Protein AF-A0A7S0RAR6-F1 (afdb_monomer_lite)

pLDDT: mean 77.32, std 24.21, range [30.97, 98.44]

Structure (mmCIF, N/CA/C/O backbone):
data_AF-A0A7S0RAR6-F1
#
_entry.id   AF-A0A7S0RAR6-F1
#
loop_
_atom_site.group_PDB
_atom_site.id
_atom_site.type_symbol
_atom_site.label_atom_id
_atom_site.label_alt_id
_atom_site.label_comp_id
_atom_site.label_asym_id
_atom_site.label_entity_id
_atom_site.label_seq_id
_atom_site.pdbx_PDB_ins_code
_atom_site.Cartn_x
_atom_site.Cartn_y
_atom_site.Cartn_z
_atom_site.occupancy
_atom_site.B_iso_or_equiv
_atom_site.auth_seq_id
_atom_site.auth_comp_id
_atom_site.auth_asym_id
_atom_site.auth_atom_id
_atom_site.pdbx_PDB_model_num
ATOM 1 N N . GLN A 1 1 ? -9.030 1.649 -19.337 1.00 83.38 1 GLN A N 1
ATOM 2 C CA . GLN A 1 1 ? -9.393 1.596 -17.900 1.00 83.38 1 GLN A CA 1
ATOM 3 C C . GLN A 1 1 ? -8.255 1.088 -17.008 1.00 83.38 1 GLN A C 1
ATOM 5 O O . GLN A 1 1 ? -7.972 1.764 -16.033 1.00 83.38 1 GLN A O 1
ATOM 10 N N . VAL A 1 2 ? -7.578 -0.034 -17.316 1.00 91.12 2 VAL A N 1
ATOM 11 C CA . VAL A 1 2 ? -6.507 -0.609 -16.457 1.00 91.12 2 VAL A CA 1
ATOM 12 C C . VAL A 1 2 ? -5.442 0.413 -16.031 1.00 91.12 2 VAL A C 1
ATOM 14 O O . VAL A 1 2 ? -5.213 0.560 -14.837 1.00 91.12 2 VAL A O 1
ATOM 17 N N . ALA A 1 3 ? -4.865 1.180 -16.965 1.00 93.19 3 ALA A N 1
ATOM 18 C CA . ALA A 1 3 ? -3.840 2.185 -16.650 1.00 93.19 3 ALA A CA 1
ATOM 19 C C . ALA A 1 3 ? -4.301 3.246 -15.625 1.00 93.19 3 ALA A C 1
ATOM 21 O O . ALA A 1 3 ? -3.534 3.613 -14.742 1.00 93.19 3 ALA A O 1
ATOM 22 N N . LEU A 1 4 ? -5.569 3.678 -15.682 1.00 96.44 4 LEU A N 1
ATOM 23 C CA . LEU A 1 4 ? -6.141 4.619 -14.710 1.00 96.44 4 LEU A CA 1
ATOM 24 C C . LEU A 1 4 ? -6.233 3.992 -13.310 1.00 96.44 4 LEU A C 1
ATOM 26 O O . LEU A 1 4 ? -5.872 4.631 -12.331 1.00 96.44 4 LEU A O 1
ATOM 30 N N . LYS A 1 5 ? -6.637 2.717 -13.220 1.00 94.62 5 LYS A N 1
ATOM 31 C CA . LYS A 1 5 ? -6.642 1.970 -11.949 1.00 94.62 5 LYS A CA 1
ATOM 32 C C . LYS A 1 5 ? -5.227 1.741 -11.402 1.00 94.62 5 LYS A C 1
ATOM 34 O O . LYS A 1 5 ? -5.048 1.702 -10.195 1.00 94.62 5 LYS A O 1
ATOM 39 N N . CYS A 1 6 ? -4.224 1.598 -12.271 1.00 95.06 6 CYS A N 1
ATOM 40 C CA . CYS A 1 6 ? -2.822 1.491 -11.853 1.00 95.06 6 CYS A CA 1
ATOM 41 C C . CYS A 1 6 ? -2.289 2.819 -11.290 1.00 95.06 6 CYS A C 1
ATOM 43 O O . CYS A 1 6 ? -1.520 2.802 -10.335 1.00 95.06 6 CYS A O 1
ATOM 45 N N . ALA A 1 7 ? -2.708 3.953 -11.866 1.00 95.44 7 ALA A N 1
ATOM 46 C CA . ALA A 1 7 ? -2.347 5.285 -11.383 1.00 95.44 7 ALA A CA 1
ATOM 47 C C . ALA A 1 7 ? -2.966 5.599 -10.008 1.00 95.44 7 ALA A C 1
ATOM 49 O O . ALA A 1 7 ? -2.285 6.159 -9.155 1.00 95.44 7 ALA A O 1
ATOM 50 N N . ASP A 1 8 ? -4.214 5.177 -9.782 1.00 96.25 8 ASP A N 1
ATOM 51 C CA . ASP A 1 8 ? -4.947 5.318 -8.513 1.00 96.25 8 ASP A CA 1
ATOM 52 C C . ASP A 1 8 ? -4.190 4.684 -7.325 1.00 96.25 8 ASP A C 1
ATOM 54 O O . ASP A 1 8 ? -3.987 5.308 -6.285 1.00 96.25 8 ASP A O 1
ATOM 58 N N . ILE A 1 9 ? -3.630 3.483 -7.523 1.00 96.00 9 ILE A N 1
ATOM 59 C CA . ILE A 1 9 ? -2.754 2.811 -6.543 1.00 96.00 9 ILE A CA 1
ATOM 60 C C . ILE A 1 9 ? -1.254 3.078 -6.779 1.00 96.00 9 ILE A C 1
ATOM 62 O O . ILE A 1 9 ? -0.393 2.312 -6.338 1.00 96.00 9 ILE A O 1
ATOM 66 N N . GLY A 1 10 ? -0.918 4.192 -7.442 1.00 95.56 10 GLY A N 1
ATOM 67 C CA . GLY A 1 10 ? 0.449 4.599 -7.795 1.00 95.56 10 GLY A CA 1
ATOM 68 C C . GLY A 1 10 ? 1.425 4.670 -6.614 1.00 95.56 10 GLY A C 1
ATOM 69 O O . GLY A 1 10 ? 2.633 4.484 -6.780 1.00 95.56 10 GLY A O 1
ATOM 70 N N . ASN A 1 11 ? 0.901 4.894 -5.405 1.00 96.56 11 ASN A N 1
ATOM 71 C CA . ASN A 1 11 ? 1.675 4.955 -4.167 1.00 96.56 11 ASN A CA 1
ATOM 72 C C . ASN A 1 11 ? 2.329 3.609 -3.775 1.00 96.56 11 ASN A C 1
ATOM 74 O O . ASN A 1 11 ? 3.339 3.621 -3.070 1.00 96.56 11 ASN A O 1
ATOM 78 N N . LEU A 1 12 ? 1.816 2.463 -4.252 1.00 97.00 12 LEU A N 1
ATOM 79 C CA . LEU A 1 12 ? 2.333 1.133 -3.890 1.00 97.00 12 LEU A CA 1
ATOM 80 C C . LEU A 1 12 ? 3.744 0.857 -4.419 1.00 97.00 12 LEU A C 1
ATOM 82 O O . LEU A 1 12 ? 4.448 0.025 -3.852 1.00 97.00 12 LEU A O 1
ATOM 86 N N . ALA A 1 13 ? 4.166 1.550 -5.478 1.00 96.88 13 ALA A N 1
ATOM 87 C CA . ALA A 1 13 ? 5.497 1.420 -6.075 1.00 96.88 13 ALA A CA 1
ATOM 88 C C . ALA A 1 13 ? 6.340 2.699 -5.940 1.00 96.88 13 ALA A C 1
ATOM 90 O O . ALA A 1 13 ? 7.262 2.930 -6.720 1.00 96.88 13 ALA A O 1
ATOM 91 N N . GLN A 1 14 ? 6.026 3.557 -4.968 1.00 97.50 14 GLN A N 1
ATOM 92 C CA . GLN A 1 14 ? 6.930 4.640 -4.588 1.00 97.50 14 GLN A CA 1
ATOM 93 C C . GLN A 1 14 ? 8.130 4.091 -3.807 1.00 97.50 14 GLN A C 1
ATOM 95 O O . GLN A 1 14 ? 8.105 2.961 -3.308 1.00 97.50 14 GLN A O 1
ATOM 100 N N . ALA A 1 15 ? 9.182 4.901 -3.668 1.00 97.94 15 ALA A N 1
ATOM 101 C CA . ALA A 1 15 ? 10.283 4.590 -2.761 1.00 97.94 15 ALA A CA 1
ATOM 102 C C . ALA A 1 15 ? 9.741 4.338 -1.342 1.00 97.94 15 ALA A C 1
ATOM 104 O O . ALA A 1 15 ? 8.850 5.060 -0.886 1.00 97.94 15 ALA A O 1
ATOM 105 N N . LEU A 1 16 ? 10.285 3.338 -0.640 1.00 96.88 16 LEU A N 1
ATOM 106 C CA . LEU A 1 16 ? 9.711 2.834 0.613 1.00 96.88 16 LEU A CA 1
ATOM 107 C C . LEU A 1 16 ? 9.361 3.930 1.650 1.00 96.88 16 LEU A C 1
ATOM 109 O O . LEU A 1 16 ? 8.239 3.897 2.147 1.00 96.88 16 LEU A O 1
ATOM 113 N N . PRO A 1 17 ? 10.203 4.950 1.937 1.00 97.75 17 PRO A N 1
ATOM 114 C CA . PRO A 1 17 ? 9.842 6.008 2.889 1.00 97.75 17 PRO A CA 1
ATOM 115 C C . PRO A 1 17 ? 8.597 6.813 2.480 1.00 97.75 17 PRO A C 1
ATOM 117 O O . PRO A 1 17 ? 7.800 7.204 3.330 1.00 97.75 17 PRO A O 1
ATOM 120 N N . VAL A 1 18 ? 8.410 7.035 1.174 1.00 98.19 18 VAL A N 1
ATOM 121 C CA . VAL A 1 18 ? 7.245 7.736 0.615 1.00 98.19 18 VAL A CA 1
ATOM 122 C C . VAL A 1 18 ? 6.012 6.841 0.699 1.00 98.19 18 VAL A C 1
ATOM 124 O O . VAL A 1 18 ? 4.966 7.288 1.163 1.00 98.19 18 VAL A O 1
ATOM 127 N N . HIS A 1 19 ? 6.137 5.568 0.314 1.00 97.44 19 HIS A N 1
ATOM 128 C CA . HIS A 1 19 ? 5.053 4.592 0.422 1.00 97.44 19 HIS A CA 1
ATOM 129 C C . HIS A 1 19 ? 4.577 4.418 1.877 1.00 97.44 19 HIS A C 1
ATOM 131 O O . HIS A 1 19 ? 3.384 4.539 2.149 1.00 97.44 19 HIS A O 1
ATOM 137 N N . SER A 1 20 ? 5.493 4.235 2.833 1.00 96.12 20 SER A N 1
ATOM 138 C CA . SER A 1 20 ? 5.146 4.117 4.255 1.00 96.12 20 SER A CA 1
ATOM 139 C C . SER A 1 20 ? 4.467 5.378 4.796 1.00 96.12 20 SER A C 1
ATOM 141 O O . SER A 1 20 ? 3.547 5.270 5.605 1.00 96.12 20 SER A O 1
ATOM 143 N N . ARG A 1 21 ? 4.847 6.575 4.319 1.00 97.31 21 ARG A N 1
ATOM 144 C CA . ARG A 1 21 ? 4.145 7.816 4.677 1.00 97.31 21 ARG A CA 1
ATOM 145 C C . ARG A 1 21 ? 2.720 7.863 4.116 1.00 97.31 21 ARG A C 1
ATOM 147 O O . ARG A 1 21 ? 1.823 8.292 4.835 1.00 97.31 21 ARG A O 1
ATOM 154 N N . TRP A 1 22 ? 2.497 7.401 2.884 1.00 97.25 22 TRP A N 1
ATOM 155 C CA . TRP A 1 22 ? 1.148 7.276 2.316 1.00 97.25 22 TRP A CA 1
ATOM 156 C C . TRP A 1 22 ? 0.263 6.335 3.136 1.00 97.25 22 TRP A C 1
ATOM 158 O O . TRP A 1 22 ? -0.867 6.697 3.447 1.00 97.25 22 TRP A O 1
ATOM 168 N N . VAL A 1 23 ? 0.784 5.171 3.542 1.00 96.19 23 VAL A N 1
ATOM 169 C CA . VAL A 1 23 ? 0.047 4.213 4.386 1.00 96.19 23 VAL A CA 1
ATOM 170 C C . VAL A 1 23 ? -0.322 4.830 5.742 1.00 96.19 23 VAL A C 1
ATOM 172 O O . VAL A 1 23 ? -1.468 4.709 6.162 1.00 96.19 23 VAL A O 1
ATOM 175 N N . GLN A 1 24 ? 0.601 5.553 6.388 1.00 95.25 24 GLN A N 1
ATOM 176 C CA . GLN A 1 24 ? 0.328 6.264 7.648 1.00 95.25 24 GLN A CA 1
ATOM 177 C C . GLN A 1 24 ? -0.751 7.345 7.499 1.00 95.25 24 GLN A C 1
ATOM 179 O O . GLN A 1 24 ? -1.627 7.457 8.350 1.00 95.25 24 GLN A O 1
ATOM 184 N N . CYS A 1 25 ? -0.700 8.147 6.431 1.00 96.88 25 CYS A N 1
ATOM 185 C CA . CYS A 1 25 ? -1.705 9.183 6.185 1.00 96.88 25 CYS A CA 1
ATOM 186 C C . CYS A 1 25 ? -3.092 8.588 5.895 1.00 96.88 25 CYS A C 1
ATOM 188 O O . CYS A 1 25 ? -4.079 9.115 6.397 1.00 96.88 25 CYS A O 1
ATOM 190 N N . LEU A 1 26 ? -3.159 7.483 5.145 1.00 95.06 26 LEU A N 1
ATOM 191 C CA . LEU A 1 26 ? -4.405 6.761 4.871 1.00 95.06 26 LEU A CA 1
ATOM 192 C C . LEU A 1 26 ? -5.009 6.149 6.145 1.00 95.06 26 LEU A C 1
ATOM 194 O O . LEU A 1 26 ? -6.217 6.204 6.349 1.00 95.06 26 LEU A O 1
ATOM 198 N N . GLU A 1 27 ? -4.172 5.571 7.010 1.00 95.25 27 GLU A N 1
ATOM 199 C CA . GLU A 1 27 ? -4.608 4.997 8.286 1.00 95.25 27 GLU A CA 1
ATOM 200 C C . GLU A 1 27 ? -5.143 6.074 9.247 1.00 95.25 27 GLU A C 1
ATOM 202 O O . GLU A 1 27 ? -6.198 5.881 9.846 1.00 95.25 27 GLU A O 1
ATOM 207 N N . GLU A 1 28 ? -4.486 7.236 9.326 1.00 96.25 28 GLU A N 1
ATOM 208 C CA . GLU A 1 28 ? -4.983 8.383 10.098 1.00 96.25 28 GLU A CA 1
ATOM 209 C C . GLU A 1 28 ? -6.310 8.924 9.537 1.00 96.25 28 GLU A C 1
ATOM 211 O O . GLU A 1 28 ? -7.232 9.199 10.300 1.00 96.25 28 GLU A O 1
ATOM 216 N N . GLU A 1 29 ? -6.455 9.035 8.211 1.00 96.75 29 GLU A N 1
ATOM 217 C CA . GLU A 1 29 ? -7.711 9.457 7.572 1.00 96.75 29 GLU A CA 1
ATOM 218 C C . GLU A 1 29 ? -8.871 8.504 7.903 1.00 96.75 29 GLU A C 1
ATOM 220 O O . GLU A 1 29 ? -9.966 8.953 8.254 1.00 96.75 29 GLU A O 1
ATOM 225 N N . PHE A 1 30 ? -8.616 7.193 7.877 1.00 95.94 30 PHE A N 1
ATOM 226 C CA . PHE A 1 30 ? -9.585 6.174 8.278 1.00 95.94 30 PHE A CA 1
ATOM 227 C C . PHE A 1 30 ? -9.974 6.306 9.756 1.00 95.94 30 PHE A C 1
ATOM 229 O O . PHE A 1 30 ? -11.163 6.282 10.068 1.00 95.94 30 PHE A O 1
ATOM 236 N N . TYR A 1 31 ? -9.017 6.519 10.666 1.00 96.31 31 TYR A N 1
ATOM 237 C CA . TYR A 1 31 ? -9.318 6.747 12.085 1.00 96.31 31 TYR A CA 1
ATOM 238 C C . TYR A 1 31 ? -10.109 8.040 12.330 1.00 96.31 31 TYR A C 1
ATOM 240 O O . TYR A 1 31 ? -11.052 8.046 13.120 1.00 96.31 31 TYR A O 1
ATOM 248 N N . LEU A 1 32 ? -9.788 9.124 11.619 1.00 96.94 32 LEU A N 1
ATOM 249 C CA . LEU A 1 32 ? -10.533 10.385 11.691 1.00 96.94 32 LEU A CA 1
ATOM 250 C C . LEU A 1 32 ? -11.959 10.266 11.137 1.00 96.94 32 LEU A C 1
ATOM 252 O O . LEU A 1 32 ? -12.835 11.033 11.544 1.00 96.94 32 LEU A O 1
ATOM 256 N N . GLN A 1 33 ? -12.216 9.342 10.207 1.00 97.19 33 GLN A N 1
ATOM 257 C CA . GLN A 1 33 ? -13.579 9.028 9.789 1.00 97.19 33 GLN A CA 1
ATOM 258 C C . GLN A 1 33 ? -14.288 8.108 10.791 1.00 97.19 33 GLN A C 1
ATOM 260 O O . GLN A 1 33 ? -15.446 8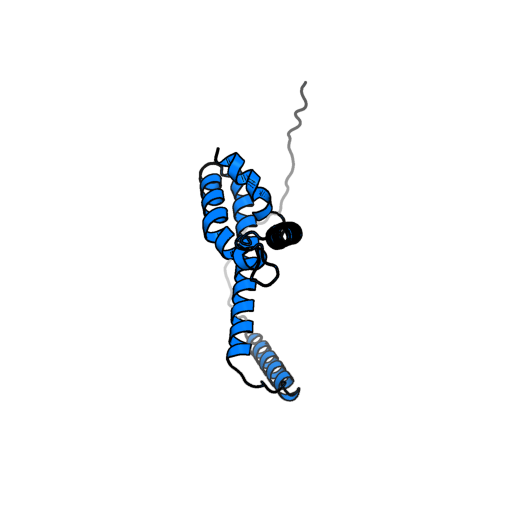.367 11.111 1.00 97.19 33 GLN A O 1
ATOM 265 N N . GLY A 1 34 ? -13.606 7.106 11.347 1.00 96.81 34 GLY A N 1
ATOM 266 C CA . GLY A 1 34 ? -14.178 6.225 12.367 1.00 96.81 34 GLY A CA 1
ATOM 267 C C . GLY A 1 34 ? -14.585 6.953 13.647 1.00 96.81 34 GLY A C 1
ATOM 268 O O . GLY A 1 34 ? -15.629 6.647 14.220 1.00 96.81 34 GLY A O 1
ATOM 269 N N . ASP A 1 35 ? -13.831 7.971 14.065 1.00 96.56 35 ASP A N 1
ATOM 270 C CA . ASP A 1 35 ? -14.228 8.851 15.169 1.00 96.56 35 ASP A CA 1
ATOM 271 C C . ASP A 1 35 ? -15.539 9.594 14.857 1.00 96.56 35 ASP A C 1
ATOM 273 O O . ASP A 1 35 ? -16.451 9.599 15.680 1.00 96.56 35 ASP A O 1
ATOM 277 N N . LYS A 1 36 ? -15.688 10.146 13.645 1.00 97.50 36 LYS A N 1
ATOM 278 C CA . LYS A 1 36 ? -16.932 10.812 13.207 1.00 97.50 36 LYS A CA 1
ATOM 279 C C . LYS A 1 36 ? -18.109 9.840 13.116 1.00 97.50 36 LYS A C 1
ATOM 281 O O . LYS A 1 36 ? -19.240 10.224 13.394 1.00 97.50 36 LYS A O 1
ATOM 286 N N . GLU A 1 37 ? -17.860 8.587 12.741 1.00 97.56 37 GLU A N 1
ATOM 287 C CA . GLU A 1 37 ? -18.869 7.521 12.750 1.00 97.56 37 GLU A CA 1
ATOM 288 C C . GLU A 1 37 ? -19.317 7.203 14.193 1.00 97.56 37 GLU A C 1
ATOM 290 O O . GLU A 1 37 ? -20.523 7.126 14.446 1.00 97.56 37 GLU A O 1
ATOM 295 N N . LYS A 1 38 ? -18.378 7.135 15.158 1.00 95.25 38 LYS A N 1
ATOM 296 C CA . LYS A 1 38 ? -18.682 7.025 16.603 1.00 95.25 38 LYS A CA 1
ATOM 297 C C . LYS A 1 38 ? -19.504 8.227 17.097 1.00 95.25 38 LYS A C 1
ATOM 299 O O . LYS A 1 38 ? -20.524 8.027 17.752 1.00 95.25 38 LYS A O 1
ATOM 304 N N . GLU A 1 39 ? -19.098 9.456 16.767 1.00 96.38 39 GLU A N 1
ATOM 305 C CA . GLU A 1 39 ? -19.791 10.701 17.148 1.00 96.38 39 GLU A CA 1
ATOM 306 C C . GLU A 1 39 ? -21.210 10.797 16.569 1.00 96.38 39 GLU A C 1
ATOM 308 O O . GLU A 1 39 ? -22.138 11.221 17.258 1.00 96.38 39 GLU A O 1
ATOM 313 N N . ALA A 1 40 ? -21.402 10.366 15.319 1.00 96.75 40 ALA A N 1
ATOM 314 C CA . ALA A 1 40 ? -22.705 10.324 14.659 1.00 96.75 40 ALA A CA 1
ATOM 315 C C . ALA A 1 40 ? -23.611 9.175 15.148 1.00 96.75 40 ALA A C 1
ATOM 317 O O . ALA A 1 40 ? -24.761 9.079 14.714 1.00 96.75 40 ALA A O 1
ATOM 318 N N . GLY A 1 41 ? -23.120 8.298 16.033 1.00 96.06 41 GLY A N 1
ATOM 319 C CA . GLY A 1 41 ? -23.871 7.158 16.560 1.00 96.06 41 GLY A CA 1
ATOM 320 C C . GLY A 1 41 ? -24.150 6.060 15.528 1.00 96.06 41 GLY A C 1
ATOM 321 O O . GLY A 1 41 ? -25.097 5.290 15.702 1.00 96.06 41 GLY A O 1
ATOM 322 N N . ILE A 1 42 ? -23.355 5.985 14.455 1.00 96.31 42 ILE A N 1
ATOM 323 C CA . ILE A 1 42 ? -23.483 4.969 13.401 1.00 96.31 42 ILE A CA 1
ATOM 324 C C . ILE A 1 42 ? -22.410 3.875 13.550 1.00 96.31 42 ILE A C 1
ATOM 326 O O . ILE A 1 42 ? -21.398 4.083 14.222 1.00 96.31 42 ILE A O 1
ATOM 330 N N . PRO A 1 43 ? -22.603 2.678 12.962 1.00 95.38 43 PRO A N 1
ATOM 331 C CA . PRO A 1 43 ? -21.592 1.627 13.010 1.00 95.38 43 PRO A CA 1
ATOM 332 C C . PRO A 1 43 ? -20.282 2.077 12.355 1.00 95.38 43 PRO A C 1
ATOM 334 O O . PRO A 1 43 ? -20.283 2.493 11.199 1.00 95.38 43 PRO A O 1
ATOM 337 N N . VAL A 1 44 ? -19.174 1.946 13.087 1.00 94.50 44 VAL A N 1
ATOM 338 C CA . VAL A 1 44 ? -17.829 2.274 12.590 1.00 94.50 44 VAL A CA 1
ATOM 339 C C . VAL A 1 44 ? -17.428 1.316 11.472 1.00 94.50 44 VAL A C 1
ATOM 341 O O . VAL A 1 44 ? -17.543 0.093 11.612 1.00 94.50 44 VAL A O 1
ATOM 344 N N . SER A 1 45 ? -16.925 1.879 10.381 1.00 92.38 45 SER A N 1
ATOM 345 C CA . SER A 1 45 ? -16.465 1.162 9.201 1.00 92.38 45 SER A CA 1
ATOM 346 C C . SER A 1 45 ? -15.279 0.227 9.516 1.00 92.38 45 SER A C 1
ATOM 348 O O . SER A 1 45 ? -14.475 0.487 10.419 1.00 92.38 45 SER A O 1
ATOM 350 N N . PRO A 1 46 ? -15.114 -0.891 8.780 1.00 90.88 46 PRO A N 1
ATOM 351 C CA . PRO A 1 46 ? -13.948 -1.760 8.932 1.00 90.88 46 PRO A CA 1
ATOM 352 C C . PRO A 1 46 ? -12.631 -0.993 8.747 1.00 90.88 46 PRO A C 1
ATOM 354 O O . PRO A 1 46 ? -12.527 -0.156 7.859 1.00 90.88 46 PRO A O 1
ATOM 357 N N . LEU A 1 47 ? -11.614 -1.316 9.557 1.00 89.88 47 LEU A N 1
ATOM 358 C CA . LEU A 1 47 ? -10.296 -0.648 9.624 1.00 89.88 47 LEU A CA 1
ATOM 359 C C . LEU A 1 47 ? -10.294 0.803 10.150 1.00 89.88 47 LEU A C 1
ATOM 361 O O . LEU A 1 47 ? -9.213 1.330 10.391 1.00 89.88 47 LEU A O 1
ATOM 365 N N . PHE A 1 48 ? -11.454 1.435 10.356 1.00 92.94 48 PHE A N 1
ATOM 366 C CA . PHE A 1 48 ? -11.550 2.848 10.759 1.00 92.94 48 PHE A CA 1
ATOM 367 C C . PHE A 1 48 ? -11.536 3.024 12.287 1.00 92.94 48 PHE A C 1
ATOM 369 O O . PHE A 1 48 ? -11.472 4.131 12.807 1.00 92.94 48 PHE A O 1
ATOM 376 N N . ASP A 1 49 ? -11.567 1.925 13.038 1.00 90.19 49 ASP A N 1
ATOM 377 C CA . ASP A 1 49 ? -11.516 1.957 14.492 1.00 90.19 49 ASP A CA 1
ATOM 378 C C . ASP A 1 49 ? -10.066 1.937 15.005 1.00 90.19 49 ASP A C 1
ATOM 380 O O . ASP A 1 49 ? -9.402 0.901 14.931 1.00 90.19 49 ASP A O 1
ATOM 384 N N . ARG A 1 50 ? -9.604 3.061 15.572 1.00 92.12 50 ARG A N 1
ATOM 385 C CA . ARG A 1 50 ? -8.271 3.222 16.195 1.00 92.12 50 ARG A CA 1
ATOM 386 C C . ARG A 1 50 ? -7.966 2.212 17.310 1.00 92.12 50 ARG A C 1
ATOM 388 O O . ARG A 1 50 ? -6.802 1.953 17.602 1.00 92.12 50 ARG A O 1
ATOM 395 N N . ASP A 1 51 ? -9.003 1.621 17.903 1.00 87.31 51 ASP A N 1
ATOM 396 C CA . ASP A 1 51 ? -8.895 0.603 18.953 1.00 87.31 51 ASP A CA 1
ATOM 397 C C . ASP A 1 51 ? -8.661 -0.817 18.377 1.00 87.31 51 ASP A C 1
ATOM 399 O O . ASP A 1 51 ? -8.506 -1.792 19.119 1.00 87.31 51 ASP A O 1
ATOM 403 N N . LYS A 1 52 ? -8.641 -0.960 17.042 1.00 87.56 52 LYS A N 1
ATOM 404 C CA . LYS A 1 52 ? -8.494 -2.223 16.300 1.00 87.56 52 LYS A CA 1
ATOM 405 C C . LYS A 1 52 ? -7.277 -2.196 15.354 1.00 87.56 52 LYS A C 1
ATOM 407 O O . LYS A 1 52 ? -6.668 -1.157 15.126 1.00 87.56 52 LYS A O 1
ATOM 412 N N . PRO A 1 53 ? -6.887 -3.346 14.767 1.00 83.81 53 PRO A N 1
ATOM 413 C CA . PRO A 1 53 ? -5.935 -3.388 13.656 1.00 83.81 53 PRO A CA 1
ATOM 414 C C . PRO A 1 53 ? -6.355 -2.511 12.459 1.00 83.81 53 PRO A C 1
ATOM 416 O O . PRO A 1 53 ? -7.288 -2.866 11.741 1.00 83.81 53 PRO A O 1
ATOM 419 N N . GLY A 1 54 ? -5.644 -1.403 12.234 1.00 84.69 54 GLY A N 1
ATOM 420 C CA . GLY A 1 54 ? -5.872 -0.493 11.106 1.00 84.69 54 GLY A CA 1
ATOM 421 C C . GLY A 1 54 ? -5.235 -0.913 9.775 1.00 84.69 54 GLY A C 1
ATOM 422 O O . GLY A 1 54 ? -4.697 -2.018 9.613 1.00 84.69 54 GLY A O 1
ATOM 423 N N . ALA A 1 55 ? -5.305 0.003 8.805 1.00 84.62 55 ALA A N 1
ATOM 424 C CA . ALA A 1 55 ? -4.903 -0.194 7.411 1.00 84.62 55 ALA A CA 1
ATOM 425 C C . ALA A 1 55 ? -3.429 -0.599 7.208 1.00 84.62 55 ALA A C 1
ATOM 427 O O . ALA A 1 55 ? -3.114 -1.303 6.241 1.00 84.62 55 ALA A O 1
ATOM 428 N N . SER A 1 56 ? -2.521 -0.214 8.110 1.00 88.94 56 SER A N 1
ATOM 429 C CA . SER A 1 56 ? -1.115 -0.638 8.086 1.00 88.94 56 SER A CA 1
ATOM 430 C C . SER A 1 56 ? -0.994 -2.152 8.264 1.00 88.94 56 SER A C 1
ATOM 432 O O . SER A 1 56 ? -0.223 -2.814 7.569 1.00 88.94 56 SER A O 1
ATOM 434 N N . LYS A 1 57 ? -1.809 -2.746 9.148 1.00 90.50 57 LYS A N 1
ATOM 435 C CA . LYS A 1 57 ? -1.788 -4.195 9.405 1.00 90.50 57 LYS A CA 1
ATOM 436 C C . LYS A 1 57 ? -2.412 -5.014 8.267 1.00 90.50 57 LYS A C 1
ATOM 438 O O . LYS A 1 57 ? -2.116 -6.206 8.175 1.00 90.50 57 LYS A O 1
ATOM 443 N N . SER A 1 58 ? -3.228 -4.402 7.402 1.00 92.19 58 SER A N 1
ATOM 444 C CA . SER A 1 58 ? -3.849 -5.058 6.239 1.00 92.19 58 SER A CA 1
ATOM 445 C C . SER A 1 58 ? -3.027 -4.987 4.946 1.00 92.19 58 SER A C 1
ATOM 447 O O . SER A 1 58 ? -3.395 -5.653 3.976 1.00 92.19 58 SER A O 1
ATOM 449 N N . GLN A 1 59 ? -1.923 -4.225 4.907 1.00 95.12 59 GLN A N 1
ATOM 450 C CA . GLN A 1 59 ? -1.143 -4.005 3.679 1.00 95.12 59 GLN A CA 1
ATOM 451 C C . GLN A 1 59 ? -0.764 -5.297 2.930 1.00 95.12 59 GLN A C 1
ATOM 453 O O . GLN A 1 59 ? -1.072 -5.359 1.740 1.00 95.12 59 GLN A O 1
ATOM 458 N N . PRO A 1 60 ? -0.211 -6.365 3.551 1.00 96.19 60 PRO A N 1
ATOM 459 C CA . PRO A 1 60 ? 0.142 -7.587 2.817 1.00 96.19 60 PRO A CA 1
ATOM 460 C C . PRO A 1 60 ? -1.023 -8.170 2.004 1.00 96.19 60 PRO A C 1
ATOM 462 O O . PRO A 1 60 ? -0.837 -8.533 0.847 1.00 96.19 60 PRO A O 1
ATOM 465 N N . GLY A 1 61 ? -2.236 -8.173 2.570 1.00 95.75 61 GLY A N 1
ATOM 466 C CA . GLY A 1 61 ? -3.440 -8.625 1.870 1.00 95.75 61 GLY A CA 1
ATOM 467 C C . GLY A 1 61 ? -3.843 -7.692 0.725 1.00 95.75 61 GLY A C 1
ATOM 468 O O . GLY A 1 61 ? -4.215 -8.162 -0.347 1.00 95.75 61 GLY A O 1
ATOM 469 N N . PHE A 1 62 ? -3.722 -6.373 0.896 1.00 96.06 62 PHE A N 1
ATOM 470 C CA . PHE A 1 62 ? -3.999 -5.419 -0.184 1.00 96.06 62 PHE A CA 1
ATOM 471 C C . PHE A 1 62 ? -3.034 -5.586 -1.371 1.00 96.06 62 PHE A C 1
ATOM 473 O O . PHE A 1 62 ? -3.463 -5.587 -2.527 1.00 96.06 62 PHE A O 1
ATOM 480 N N . PHE A 1 63 ? -1.743 -5.809 -1.105 1.00 97.88 63 PHE A N 1
ATOM 481 C CA . PHE A 1 63 ? -0.771 -6.151 -2.146 1.00 97.88 63 PHE A CA 1
ATOM 482 C C . PHE A 1 63 ? -1.109 -7.495 -2.819 1.00 97.88 63 PHE A C 1
ATOM 484 O O . PHE A 1 63 ? -1.138 -7.553 -4.047 1.00 97.88 63 PHE A O 1
ATOM 491 N N . GLU A 1 64 ? -1.406 -8.551 -2.054 1.00 97.75 64 GLU A N 1
ATOM 492 C CA . GLU A 1 64 ? -1.717 -9.892 -2.580 1.00 97.75 64 GLU A CA 1
ATOM 493 C C . GLU A 1 64 ? -2.992 -9.930 -3.444 1.00 97.75 64 GLU A C 1
ATOM 495 O O . GLU A 1 64 ? -2.983 -10.532 -4.519 1.00 97.75 64 GLU A O 1
ATOM 500 N N . PHE A 1 65 ? -4.073 -9.272 -3.009 1.00 97.06 65 PHE A N 1
ATOM 501 C CA . PHE A 1 65 ? -5.390 -9.367 -3.654 1.00 97.06 65 PHE A CA 1
ATOM 502 C C . PHE A 1 65 ? -5.709 -8.234 -4.641 1.00 97.06 65 PHE A C 1
ATOM 504 O O . PHE A 1 65 ? -6.532 -8.438 -5.533 1.00 97.06 65 PHE A O 1
ATOM 511 N N . VAL A 1 66 ? -5.078 -7.058 -4.519 1.00 96.44 66 VAL A N 1
ATOM 512 C CA . VAL A 1 66 ? -5.373 -5.883 -5.366 1.00 96.44 66 VAL A CA 1
ATOM 513 C C . VAL A 1 66 ? -4.139 -5.416 -6.136 1.00 96.44 66 VAL A C 1
ATOM 515 O O . VAL A 1 66 ? -4.160 -5.384 -7.368 1.00 96.44 66 VAL A O 1
ATOM 518 N N . GLY A 1 67 ? -3.057 -5.079 -5.428 1.00 96.81 67 GLY A N 1
ATOM 519 C CA . GLY A 1 67 ? -1.875 -4.441 -6.014 1.00 96.81 67 GLY A CA 1
ATOM 520 C C . GLY A 1 67 ? -1.150 -5.313 -7.041 1.00 96.81 67 GLY A C 1
ATOM 521 O O . GLY A 1 67 ? -1.073 -4.968 -8.221 1.00 96.81 67 GLY A O 1
ATOM 522 N N . ILE A 1 68 ? -0.635 -6.465 -6.607 1.00 98.00 68 ILE A N 1
ATOM 523 C CA . ILE A 1 68 ? 0.163 -7.366 -7.447 1.00 98.00 68 ILE A CA 1
ATOM 524 C C . ILE A 1 68 ? -0.636 -7.857 -8.668 1.00 98.00 68 ILE A C 1
ATOM 526 O O . ILE A 1 68 ? -0.098 -7.752 -9.773 1.00 98.00 68 ILE A O 1
ATOM 530 N N . PRO A 1 69 ? -1.895 -8.341 -8.553 1.00 97.81 69 PRO A N 1
ATOM 531 C CA . PRO A 1 69 ? -2.657 -8.797 -9.717 1.00 97.81 69 PRO A CA 1
ATOM 532 C C . PRO A 1 69 ? -2.867 -7.698 -10.765 1.00 97.81 69 PRO A C 1
ATOM 534 O O . PRO A 1 69 ? -2.639 -7.939 -11.953 1.00 97.81 69 PRO A O 1
ATOM 537 N N . LEU A 1 70 ? -3.247 -6.486 -10.339 1.00 97.06 70 LEU A N 1
ATOM 538 C CA . LEU A 1 70 ? -3.523 -5.374 -11.249 1.00 97.06 70 LEU A CA 1
ATOM 539 C C . LEU A 1 70 ? -2.256 -4.908 -11.976 1.00 97.06 70 LEU A C 1
ATOM 541 O O . LEU A 1 70 ? -2.259 -4.773 -13.202 1.00 97.06 70 LEU A O 1
ATOM 545 N N . ILE A 1 71 ? -1.160 -4.703 -11.241 1.00 97.06 71 ILE A N 1
ATOM 546 C CA . ILE A 1 71 ? 0.076 -4.177 -11.828 1.00 97.06 71 ILE A CA 1
ATOM 547 C C . ILE A 1 71 ? 0.788 -5.235 -12.678 1.00 97.06 71 ILE A C 1
ATOM 549 O O . ILE A 1 71 ? 1.304 -4.912 -13.748 1.00 97.06 71 ILE A O 1
ATOM 553 N N . LYS A 1 72 ? 0.738 -6.515 -12.290 1.00 96.94 72 LYS A N 1
ATOM 554 C CA . LYS A 1 72 ? 1.254 -7.623 -13.109 1.00 96.94 72 LYS A CA 1
ATOM 555 C C . LYS A 1 72 ? 0.493 -7.764 -14.431 1.00 96.94 72 LYS A C 1
ATOM 557 O O . LYS A 1 72 ? 1.122 -7.995 -15.462 1.00 96.94 72 LYS A O 1
ATOM 562 N N . ALA A 1 73 ? -0.832 -7.594 -14.418 1.00 96.12 73 ALA A N 1
ATOM 563 C CA . ALA A 1 73 ? -1.654 -7.609 -15.629 1.00 96.12 73 ALA A CA 1
ATOM 564 C C . ALA A 1 73 ? -1.406 -6.392 -16.540 1.00 96.12 73 ALA A C 1
ATOM 566 O O . ALA A 1 73 ? -1.549 -6.498 -17.755 1.00 96.12 73 ALA A O 1
ATOM 567 N N . PHE A 1 74 ? -1.014 -5.242 -15.982 1.00 96.38 74 PHE A N 1
ATOM 568 C CA . PHE A 1 74 ? -0.619 -4.078 -16.777 1.00 96.38 74 PHE A CA 1
ATOM 569 C C . PHE A 1 74 ? 0.793 -4.226 -17.366 1.00 96.38 74 PHE A C 1
ATOM 571 O O . PHE A 1 74 ? 0.991 -4.006 -18.561 1.00 96.38 74 PHE A O 1
ATOM 578 N N . ALA A 1 75 ? 1.764 -4.671 -16.565 1.00 96.50 75 ALA A N 1
ATOM 579 C CA . ALA A 1 75 ? 3.149 -4.854 -16.998 1.00 96.50 75 ALA A CA 1
ATOM 580 C C . ALA A 1 75 ? 3.328 -5.984 -18.032 1.00 96.50 75 ALA A C 1
ATOM 582 O O . ALA A 1 75 ? 4.290 -5.955 -18.795 1.00 96.50 75 ALA A O 1
ATOM 583 N N . SER A 1 76 ? 2.415 -6.964 -18.104 1.00 96.25 76 SER A N 1
ATOM 584 C CA . SER A 1 76 ? 2.460 -8.004 -19.144 1.00 96.25 76 SER A CA 1
ATOM 585 C C . SER A 1 76 ? 2.140 -7.466 -20.545 1.00 96.25 76 SER A C 1
ATOM 587 O O . SER A 1 76 ? 2.718 -7.947 -21.518 1.00 96.25 76 SER A O 1
ATOM 589 N N . VAL A 1 77 ? 1.274 -6.450 -20.654 1.00 96.25 77 VAL A N 1
ATOM 590 C CA . VAL A 1 77 ? 0.905 -5.816 -21.935 1.00 96.25 77 VAL A CA 1
ATOM 591 C C . VAL A 1 77 ? 1.716 -4.556 -22.239 1.00 96.25 77 VAL A C 1
ATOM 593 O O . VAL A 1 77 ? 1.958 -4.254 -23.404 1.00 96.25 77 VAL A O 1
ATOM 596 N N . PHE A 1 78 ? 2.178 -3.837 -21.214 1.00 95.94 78 PHE A N 1
ATOM 597 C CA . PHE A 1 78 ? 3.000 -2.637 -21.350 1.00 95.94 78 PHE A CA 1
ATOM 598 C C . PHE A 1 78 ? 4.331 -2.821 -20.611 1.00 95.94 78 PHE A C 1
ATOM 600 O O . PHE A 1 78 ? 4.500 -2.410 -19.463 1.00 95.94 78 PHE A O 1
ATOM 607 N N . GLN A 1 79 ? 5.292 -3.442 -21.301 1.00 95.38 79 GLN A N 1
ATOM 608 C CA . GLN A 1 79 ? 6.614 -3.783 -20.757 1.00 95.38 79 GLN A CA 1
ATOM 609 C C . GLN A 1 79 ? 7.377 -2.605 -20.105 1.00 95.38 79 GLN A C 1
ATOM 611 O O . GLN A 1 79 ? 8.029 -2.842 -19.089 1.00 95.38 79 GLN A O 1
ATOM 616 N N . PRO A 1 80 ? 7.275 -1.336 -20.566 1.00 96.81 80 PRO A N 1
ATOM 617 C CA . PRO A 1 80 ? 7.911 -0.208 -19.877 1.00 96.81 80 PRO A CA 1
ATOM 618 C C . PRO A 1 80 ? 7.405 0.051 -18.446 1.00 96.81 80 PRO A C 1
ATOM 620 O O . PRO A 1 80 ? 8.094 0.717 -17.682 1.00 96.81 80 PRO A O 1
ATOM 623 N N . ALA A 1 81 ? 6.251 -0.497 -18.039 1.00 95.00 81 ALA A N 1
ATOM 624 C CA . ALA A 1 81 ? 5.798 -0.466 -16.643 1.00 95.00 81 ALA A CA 1
ATOM 625 C C . ALA A 1 81 ? 6.440 -1.554 -15.759 1.00 95.00 81 ALA A C 1
ATOM 627 O O . ALA A 1 81 ? 6.092 -1.672 -14.583 1.00 95.00 81 ALA A O 1
ATOM 628 N N . ARG A 1 82 ? 7.384 -2.354 -16.270 1.00 95.88 82 ARG A N 1
ATOM 629 C CA . ARG A 1 82 ? 8.030 -3.402 -15.473 1.00 95.88 82 ARG A CA 1
ATOM 630 C C . ARG A 1 82 ? 8.743 -2.885 -14.204 1.00 95.88 82 ARG A C 1
ATOM 632 O O . ARG A 1 82 ? 8.480 -3.466 -13.153 1.00 95.88 82 ARG A O 1
ATOM 639 N N . PRO A 1 83 ? 9.500 -1.766 -14.218 1.00 96.75 83 PRO A N 1
ATOM 640 C CA . PRO A 1 83 ? 10.109 -1.216 -13.000 1.00 96.75 83 PRO A CA 1
ATOM 641 C C . PRO A 1 83 ? 9.089 -0.845 -11.911 1.00 96.75 83 PRO A C 1
ATOM 643 O O . PRO A 1 83 ? 9.386 -0.932 -10.723 1.00 96.75 83 PRO A O 1
ATOM 646 N N . PHE A 1 84 ? 7.866 -0.475 -12.306 1.00 95.31 84 PHE A N 1
ATOM 647 C CA . PHE A 1 84 ? 6.771 -0.175 -11.382 1.00 95.31 84 PHE A CA 1
ATOM 648 C C . PHE A 1 84 ? 6.244 -1.450 -10.695 1.00 95.31 84 PHE A C 1
ATOM 650 O O . PHE A 1 84 ? 5.949 -1.426 -9.503 1.00 95.31 84 PHE A O 1
ATOM 657 N N . LEU A 1 85 ? 6.215 -2.595 -11.391 1.00 97.44 85 LEU A N 1
ATOM 658 C CA . LEU A 1 85 ? 5.963 -3.895 -10.753 1.00 97.44 85 LEU A CA 1
ATOM 659 C C . LEU A 1 85 ? 7.111 -4.298 -9.814 1.00 97.44 85 LEU A C 1
ATOM 661 O O . LEU A 1 85 ? 6.855 -4.766 -8.708 1.00 97.44 85 LEU A O 1
ATOM 665 N N . ASP A 1 86 ? 8.362 -4.119 -10.237 1.00 97.88 86 ASP A N 1
ATOM 666 C CA . ASP A 1 86 ? 9.520 -4.551 -9.449 1.00 97.88 86 ASP A CA 1
ATOM 667 C C . ASP A 1 86 ? 9.637 -3.744 -8.133 1.00 97.88 86 ASP A C 1
ATOM 669 O O . ASP A 1 86 ? 9.813 -4.335 -7.066 1.00 97.88 86 ASP A O 1
ATOM 673 N N . GLN A 1 87 ? 9.417 -2.421 -8.159 1.00 98.19 87 GLN A N 1
ATOM 674 C CA . GLN A 1 87 ? 9.383 -1.588 -6.945 1.00 98.19 87 GLN A CA 1
ATOM 675 C C . GLN A 1 87 ? 8.157 -1.872 -6.053 1.00 98.19 87 GLN A C 1
ATOM 677 O O . GLN A 1 87 ? 8.269 -1.835 -4.826 1.00 98.19 87 GLN A O 1
ATOM 682 N N . LEU A 1 88 ? 7.002 -2.221 -6.634 1.00 98.19 88 LEU A N 1
ATOM 683 C CA . LEU A 1 88 ? 5.834 -2.686 -5.873 1.00 98.19 88 LEU A CA 1
ATOM 684 C C . LEU A 1 88 ? 6.158 -3.966 -5.085 1.00 98.19 88 LEU A C 1
ATOM 686 O O . LEU A 1 88 ? 5.777 -4.085 -3.920 1.00 98.19 88 LEU A O 1
ATOM 690 N N . MET A 1 89 ? 6.905 -4.901 -5.683 1.00 98.38 89 MET A N 1
ATOM 691 C CA . MET A 1 89 ? 7.333 -6.131 -5.006 1.00 98.38 89 MET A CA 1
ATOM 692 C C . MET A 1 89 ? 8.302 -5.866 -3.842 1.00 98.38 89 MET A C 1
ATOM 694 O O . MET A 1 89 ? 8.228 -6.566 -2.833 1.00 98.38 89 MET A O 1
ATOM 698 N N . VAL A 1 90 ? 9.160 -4.839 -3.925 1.00 98.44 90 VAL A N 1
ATOM 699 C CA . VAL A 1 90 ? 10.020 -4.412 -2.800 1.00 98.44 90 VAL A CA 1
ATOM 700 C C . VAL A 1 90 ? 9.172 -3.981 -1.598 1.00 98.44 90 VAL A C 1
ATOM 702 O O . VAL A 1 90 ? 9.394 -4.460 -0.484 1.00 98.44 90 VAL A O 1
ATOM 705 N N .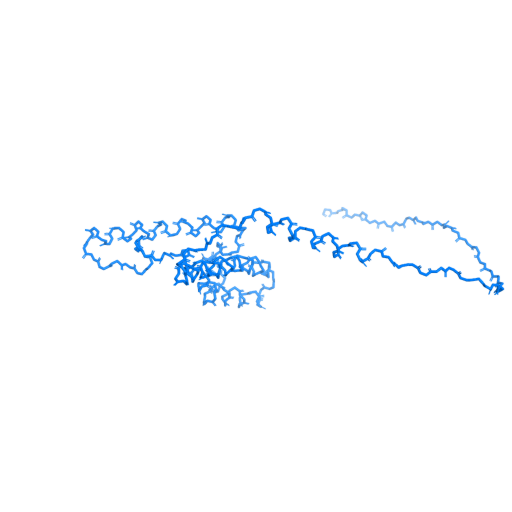 ASN A 1 91 ? 8.165 -3.132 -1.821 1.00 98.31 91 ASN A N 1
ATOM 706 C CA . ASN A 1 91 ? 7.277 -2.663 -0.754 1.00 98.31 91 ASN A CA 1
ATOM 707 C C . ASN A 1 91 ? 6.401 -3.802 -0.193 1.00 98.31 91 ASN A C 1
ATOM 709 O O . ASN A 1 91 ? 6.234 -3.904 1.022 1.00 98.31 91 ASN A O 1
ATOM 713 N N . TYR A 1 92 ? 5.914 -4.712 -1.046 1.00 98.38 92 TYR A N 1
ATOM 714 C CA . TYR A 1 92 ? 5.214 -5.923 -0.605 1.00 98.38 92 TYR A CA 1
ATOM 715 C C . TYR A 1 92 ? 6.080 -6.787 0.325 1.00 98.38 92 TYR A C 1
ATOM 717 O O . TYR A 1 92 ? 5.621 -7.174 1.400 1.00 98.38 92 TYR A O 1
ATOM 725 N N . HIS A 1 93 ? 7.334 -7.070 -0.047 1.00 98.31 93 HIS A N 1
ATOM 726 C CA . HIS A 1 93 ? 8.231 -7.880 0.782 1.00 98.31 93 HIS A CA 1
ATOM 727 C C . HIS A 1 93 ? 8.536 -7.220 2.132 1.00 98.31 93 HIS A C 1
ATOM 729 O O . HIS A 1 93 ? 8.594 -7.925 3.139 1.00 98.31 93 HIS A O 1
ATOM 735 N N . HIS A 1 94 ? 8.661 -5.889 2.180 1.00 97.44 94 HIS A N 1
ATOM 736 C CA . HIS A 1 94 ? 8.782 -5.153 3.440 1.00 97.44 94 HIS A CA 1
ATOM 737 C C . HIS A 1 94 ? 7.560 -5.376 4.346 1.00 97.44 94 HIS A C 1
ATOM 739 O O . HIS A 1 94 ? 7.714 -5.839 5.476 1.00 97.44 94 HIS A O 1
ATOM 745 N N . HIS A 1 95 ? 6.343 -5.145 3.839 1.00 96.88 95 HIS A N 1
ATOM 746 C CA . HIS A 1 95 ? 5.110 -5.368 4.611 1.00 96.88 95 HIS A CA 1
ATOM 747 C C . HIS A 1 95 ? 4.922 -6.826 5.034 1.00 96.88 95 HIS A C 1
ATOM 749 O O . HIS A 1 95 ? 4.426 -7.092 6.129 1.00 96.88 95 HIS A O 1
ATOM 755 N N . LYS A 1 96 ? 5.327 -7.783 4.191 1.00 96.50 96 LYS A N 1
ATOM 756 C CA . LYS A 1 96 ? 5.272 -9.212 4.516 1.00 96.50 96 LYS A CA 1
ATOM 757 C C . LYS A 1 96 ? 6.212 -9.555 5.673 1.00 96.50 96 LYS A C 1
ATOM 759 O O . LYS A 1 96 ? 5.769 -10.166 6.642 1.00 96.50 96 LYS A O 1
ATOM 764 N N . ALA A 1 97 ? 7.464 -9.095 5.608 1.00 96.56 97 ALA A N 1
ATOM 765 C CA . ALA A 1 97 ? 8.451 -9.289 6.666 1.00 96.56 97 ALA A CA 1
ATOM 766 C C . ALA A 1 97 ? 8.006 -8.654 7.994 1.00 96.56 97 ALA A C 1
ATOM 768 O O . ALA A 1 97 ? 8.091 -9.300 9.035 1.00 96.56 97 ALA A O 1
ATOM 769 N N . GLU A 1 98 ? 7.456 -7.437 7.962 1.00 94.69 98 GLU A N 1
ATOM 770 C CA . GLU A 1 98 ? 6.923 -6.759 9.150 1.00 94.69 98 GLU A CA 1
ATOM 771 C C . GLU A 1 98 ? 5.708 -7.483 9.749 1.00 94.69 98 GLU A C 1
ATOM 773 O O . GLU A 1 98 ? 5.593 -7.617 10.969 1.00 94.69 98 GLU A O 1
ATOM 778 N N . ALA A 1 99 ? 4.812 -8.010 8.910 1.00 93.88 99 ALA A N 1
ATOM 779 C CA . ALA A 1 99 ? 3.673 -8.797 9.370 1.00 93.88 99 ALA A CA 1
ATOM 780 C C . ALA A 1 99 ? 4.095 -10.137 9.992 1.00 93.88 99 ALA A C 1
ATOM 782 O O . ALA A 1 99 ? 3.506 -10.550 10.991 1.00 93.88 99 ALA A O 1
ATOM 783 N N . ASP A 1 100 ? 5.102 -10.810 9.434 1.00 94.38 100 ASP A N 1
ATOM 784 C CA . ASP A 1 100 ? 5.605 -12.081 9.961 1.00 94.38 100 ASP A CA 1
ATOM 785 C C . ASP A 1 100 ? 6.459 -11.880 11.227 1.00 94.38 100 ASP A C 1
ATOM 787 O O . ASP A 1 100 ? 6.307 -12.639 12.187 1.00 94.38 100 ASP A O 1
ATOM 791 N N . ARG A 1 101 ? 7.244 -10.794 11.302 1.00 93.25 101 ARG A N 1
ATOM 792 C CA . ARG A 1 101 ? 7.912 -10.335 12.533 1.00 93.25 101 ARG A CA 1
ATOM 793 C C . ARG A 1 101 ? 6.898 -10.103 13.653 1.00 93.25 101 ARG A C 1
ATOM 795 O O . ARG A 1 101 ? 7.057 -10.649 14.742 1.00 93.25 101 ARG A O 1
ATOM 802 N N . ARG A 1 102 ? 5.810 -9.376 13.370 1.00 91.06 102 ARG A N 1
ATOM 803 C CA . ARG A 1 102 ? 4.761 -9.103 14.362 1.00 91.06 102 ARG A CA 1
ATOM 804 C C . ARG A 1 102 ? 4.066 -10.377 14.851 1.00 91.06 102 ARG A C 1
ATOM 806 O O . ARG A 1 102 ? 3.821 -10.496 16.043 1.00 91.06 102 ARG A O 1
ATOM 813 N N . LYS A 1 103 ? 3.794 -11.353 13.973 1.00 90.62 103 LYS A N 1
ATOM 814 C CA . LYS A 1 103 ? 3.242 -12.663 14.385 1.00 90.62 103 LYS A CA 1
ATOM 815 C C . LYS A 1 103 ? 4.185 -13.416 15.322 1.00 90.62 103 LYS A C 1
ATOM 817 O O . LYS A 1 103 ? 3.713 -14.059 16.253 1.00 90.62 103 LYS A O 1
ATOM 822 N N . LEU A 1 104 ? 5.496 -13.362 15.074 1.00 92.25 104 LEU A N 1
ATOM 823 C CA . LEU A 1 104 ? 6.492 -14.000 15.937 1.00 92.25 104 LEU A CA 1
ATOM 824 C C . LEU A 1 104 ? 6.554 -13.324 17.315 1.00 92.25 104 LEU A C 1
ATOM 826 O O . LEU A 1 104 ? 6.605 -14.018 18.326 1.00 92.25 104 LEU A O 1
ATOM 830 N N . GLU A 1 105 ? 6.490 -11.992 17.360 1.00 91.12 105 GLU A N 1
ATOM 831 C CA . GLU A 1 105 ? 6.397 -11.210 18.602 1.00 91.12 105 GLU A CA 1
ATOM 832 C C . GLU A 1 105 ? 5.099 -11.528 19.374 1.00 91.12 105 GLU A C 1
ATOM 834 O O . GLU A 1 105 ? 5.150 -11.859 20.558 1.00 91.12 105 GLU A O 1
ATOM 839 N N . GLU A 1 106 ? 3.945 -11.520 18.696 1.00 89.44 106 GLU A N 1
ATOM 840 C CA . GLU A 1 106 ? 2.632 -11.891 19.251 1.00 89.44 106 GLU A CA 1
ATOM 841 C C . GLU A 1 106 ? 2.637 -13.339 19.799 1.00 89.44 106 GLU A C 1
ATOM 843 O O . GLU A 1 106 ? 2.158 -13.589 20.908 1.00 89.44 106 GLU A O 1
ATOM 848 N N . ALA A 1 107 ? 3.241 -14.290 19.075 1.00 89.44 107 ALA A N 1
ATOM 849 C CA . ALA A 1 107 ? 3.370 -15.685 19.501 1.00 89.44 107 ALA A CA 1
ATOM 850 C C . ALA A 1 107 ? 4.348 -15.877 20.674 1.00 89.44 107 ALA A C 1
ATOM 852 O O . ALA A 1 107 ? 4.095 -16.709 21.544 1.00 89.44 107 ALA A O 1
ATOM 853 N N . ALA A 1 108 ? 5.439 -15.107 20.737 1.00 89.62 108 ALA A N 1
ATOM 854 C CA . ALA A 1 108 ? 6.376 -15.144 21.858 1.00 89.62 108 ALA A CA 1
ATOM 855 C C . ALA A 1 108 ? 5.724 -14.642 23.158 1.00 89.62 108 ALA A C 1
ATOM 857 O O . ALA A 1 108 ? 5.888 -15.270 24.202 1.00 89.62 108 ALA A O 1
ATOM 858 N N . VAL A 1 109 ? 4.925 -13.570 23.083 1.00 86.62 109 VAL A N 1
ATOM 859 C CA . VAL A 1 109 ? 4.152 -13.043 24.224 1.00 86.62 109 VAL A CA 1
ATOM 860 C C . VAL A 1 109 ? 3.062 -14.024 24.673 1.00 86.62 109 VAL A C 1
ATOM 862 O O . VAL A 1 109 ? 2.828 -14.174 25.870 1.00 86.62 109 VAL A O 1
ATOM 865 N N . ALA A 1 110 ? 2.417 -14.733 23.742 1.00 78.38 110 ALA A N 1
ATOM 866 C CA . ALA A 1 110 ? 1.447 -15.779 24.074 1.00 78.38 110 ALA A CA 1
ATOM 867 C C . ALA A 1 110 ? 2.093 -17.079 24.610 1.00 78.38 110 ALA A C 1
ATOM 869 O O . ALA A 1 110 ? 1.419 -17.865 25.275 1.00 78.38 110 ALA A O 1
ATOM 870 N N . GLY A 1 111 ? 3.375 -17.320 24.308 1.00 67.00 111 GLY A N 1
ATOM 871 C CA . GLY A 1 111 ? 4.088 -18.572 24.588 1.00 67.00 111 GLY A CA 1
ATOM 872 C C . GLY A 1 111 ? 4.900 -18.621 25.891 1.00 67.00 111 GLY A C 1
ATOM 873 O O . GLY A 1 111 ? 5.278 -19.714 26.310 1.00 67.00 111 GLY A O 1
ATOM 874 N N . GLY A 1 112 ? 5.165 -17.487 26.547 1.00 51.09 112 GLY A N 1
ATOM 875 C CA . GLY A 1 112 ? 5.864 -17.434 27.839 1.00 51.09 112 GLY A CA 1
ATOM 876 C C . GLY A 1 112 ? 5.563 -16.136 28.599 1.00 51.09 112 GLY A C 1
ATOM 877 O O . GLY A 1 112 ? 5.440 -15.077 27.999 1.00 51.09 112 GLY A O 1
ATOM 878 N N . ALA A 1 113 ? 5.371 -16.123 29.923 1.00 52.06 113 ALA A N 1
ATOM 879 C CA . ALA A 1 113 ? 6.240 -16.702 30.956 1.00 52.06 113 ALA A CA 1
ATOM 880 C C . ALA A 1 113 ? 7.707 -16.277 30.746 1.00 52.06 113 ALA A C 1
ATOM 882 O O . ALA A 1 113 ? 8.334 -16.653 29.761 1.00 52.06 113 ALA A O 1
ATOM 883 N N . ALA A 1 114 ? 8.221 -15.447 31.659 1.00 47.47 114 ALA A N 1
ATOM 884 C CA . ALA A 1 114 ? 9.429 -14.644 31.470 1.00 47.47 114 ALA A CA 1
ATOM 885 C C . ALA A 1 114 ? 10.644 -15.418 30.919 1.00 47.47 114 ALA A C 1
ATOM 887 O O . AL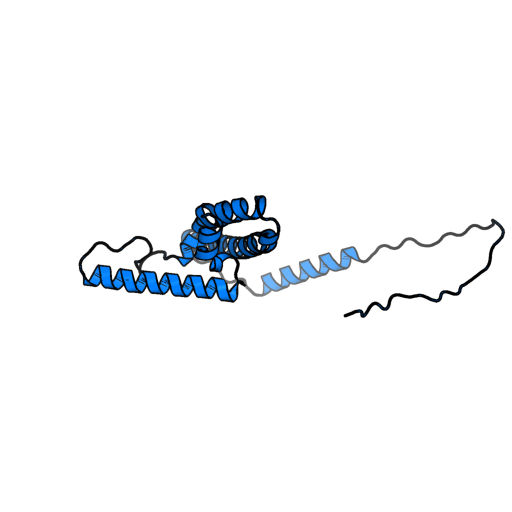A A 1 114 ? 11.183 -16.308 31.579 1.00 47.47 114 ALA A O 1
ATOM 888 N N . ALA A 1 115 ? 11.140 -14.993 29.754 1.00 47.12 115 ALA A N 1
ATOM 889 C CA . ALA A 1 115 ? 12.474 -15.360 29.298 1.00 47.12 115 ALA A CA 1
ATOM 890 C C . ALA A 1 115 ? 13.526 -14.627 30.159 1.00 47.12 115 ALA A C 1
ATOM 892 O O . ALA A 1 115 ? 13.461 -13.398 30.272 1.00 47.12 115 ALA A O 1
ATOM 893 N N . PRO A 1 116 ? 14.499 -15.325 30.772 1.00 44.72 116 PRO A N 1
ATOM 894 C CA . PRO A 1 116 ? 15.587 -14.661 31.474 1.00 44.72 116 PRO A CA 1
ATOM 895 C C . PRO A 1 116 ? 16.511 -13.963 30.468 1.00 44.72 116 PRO A C 1
ATOM 897 O O . PRO A 1 116 ? 16.862 -14.527 29.431 1.00 44.72 116 PRO A O 1
ATOM 900 N N . SER A 1 117 ? 16.928 -12.739 30.798 1.00 42.94 117 SER A N 1
ATOM 901 C CA . SER A 1 117 ? 17.903 -11.978 30.008 1.00 42.94 117 SER A CA 1
ATOM 902 C C . SER A 1 117 ? 19.187 -12.796 29.780 1.00 42.94 117 SER A C 1
ATOM 904 O O . SER A 1 117 ? 19.689 -13.400 30.738 1.00 42.94 117 SER A O 1
ATOM 906 N N . PRO A 1 118 ? 19.749 -12.837 28.556 1.00 47.59 118 PRO A N 1
ATOM 907 C CA . PRO A 1 118 ? 20.973 -13.579 28.294 1.00 47.59 118 PRO A CA 1
ATOM 908 C C . PRO A 1 118 ? 22.149 -12.945 29.046 1.00 47.59 118 PRO A C 1
ATOM 910 O O . PRO A 1 118 ? 22.594 -11.840 28.738 1.00 47.59 118 PRO A O 1
ATOM 913 N N . SER A 1 119 ? 22.676 -13.674 30.031 1.00 53.25 119 SER A N 1
ATOM 914 C CA . SER A 1 119 ? 23.900 -13.295 30.745 1.00 53.25 119 SER A CA 1
ATOM 915 C C . SER A 1 119 ? 25.062 -13.098 29.753 1.00 53.25 119 SER A C 1
ATOM 917 O O . SER A 1 119 ? 25.206 -13.915 28.833 1.00 53.25 119 SER A O 1
ATOM 919 N N . PRO A 1 120 ? 25.919 -12.066 29.918 1.00 50.31 120 PRO A N 1
ATOM 920 C CA . PRO A 1 120 ? 26.945 -11.692 28.934 1.00 50.31 120 PRO A CA 1
ATOM 921 C C . PRO A 1 120 ? 27.906 -12.830 28.548 1.00 50.31 120 PRO A C 1
ATOM 923 O O . PRO A 1 120 ? 28.425 -12.844 27.433 1.00 50.31 120 PRO A O 1
ATOM 926 N N . THR A 1 121 ? 28.087 -13.833 29.411 1.00 53.66 121 THR A N 1
ATOM 927 C CA . THR A 1 121 ? 28.878 -15.042 29.127 1.00 53.66 121 THR A CA 1
ATOM 928 C C . THR A 1 121 ? 28.390 -15.806 27.886 1.00 53.66 121 THR A C 1
ATOM 930 O O . THR A 1 121 ? 29.208 -16.331 27.132 1.00 53.66 121 THR A O 1
ATOM 933 N N . ALA A 1 122 ? 27.076 -15.844 27.630 1.00 45.81 122 ALA A N 1
ATOM 934 C CA . ALA A 1 122 ? 26.508 -16.541 26.473 1.00 45.81 122 ALA A CA 1
ATOM 935 C C . ALA A 1 122 ? 26.823 -15.824 25.146 1.00 45.81 122 ALA A C 1
ATOM 937 O O . ALA A 1 122 ? 27.132 -16.473 24.146 1.00 45.81 122 ALA A O 1
ATOM 938 N N . ALA A 1 123 ? 26.819 -14.487 25.149 1.00 41.94 123 ALA A N 1
ATOM 939 C CA . ALA A 1 123 ? 27.171 -13.681 23.979 1.00 41.94 123 ALA A CA 1
ATOM 940 C C . ALA A 1 123 ? 28.659 -13.826 23.608 1.00 41.94 123 ALA A C 1
ATOM 942 O O . ALA A 1 123 ? 28.997 -13.967 22.432 1.00 41.94 123 ALA A O 1
ATOM 943 N N . VAL A 1 124 ? 29.550 -13.867 24.608 1.00 47.81 124 VAL A N 1
ATOM 944 C CA . VAL A 1 124 ? 30.995 -14.072 24.391 1.00 47.81 124 VAL A CA 1
ATOM 945 C C . VAL A 1 124 ? 31.290 -15.473 23.836 1.00 47.81 124 VAL A C 1
ATOM 947 O O . VAL A 1 124 ? 32.120 -15.611 22.937 1.00 47.81 124 VAL A O 1
ATOM 950 N N . ALA A 1 125 ? 30.580 -16.507 24.301 1.00 47.88 125 ALA A N 1
ATOM 951 C CA . ALA A 1 125 ? 30.719 -17.864 23.768 1.00 47.88 125 ALA A CA 1
ATOM 952 C C . ALA A 1 125 ? 30.305 -17.961 22.285 1.00 47.88 125 ALA A C 1
ATOM 954 O O . ALA A 1 125 ? 31.012 -18.581 21.487 1.00 47.88 125 ALA A O 1
ATOM 955 N N . ALA A 1 126 ? 29.207 -17.301 21.897 1.00 43.03 126 ALA A N 1
ATOM 956 C CA . ALA A 1 126 ? 28.763 -17.240 20.503 1.00 43.03 126 ALA A CA 1
ATOM 957 C C . ALA A 1 126 ? 29.773 -16.503 19.599 1.00 43.03 126 ALA A C 1
ATOM 959 O O . ALA A 1 126 ? 30.095 -16.985 18.512 1.00 43.03 126 ALA A O 1
ATOM 960 N N . ALA A 1 127 ? 30.337 -15.385 20.069 1.00 41.62 127 ALA A N 1
ATOM 961 C CA . ALA A 1 127 ? 31.373 -14.649 19.341 1.00 41.62 127 ALA A CA 1
ATOM 962 C C . ALA A 1 127 ? 32.655 -15.485 19.138 1.00 41.62 127 ALA A C 1
ATOM 964 O O . ALA A 1 127 ? 33.198 -15.531 18.035 1.00 41.62 127 ALA A O 1
ATOM 965 N N . ALA A 1 128 ? 33.109 -16.210 20.167 1.00 44.41 128 ALA A N 1
ATOM 966 C CA . ALA A 1 128 ? 34.294 -17.068 20.076 1.00 44.41 128 ALA A CA 1
ATOM 967 C C . ALA A 1 128 ? 34.120 -18.243 19.086 1.00 44.41 128 ALA A C 1
ATOM 969 O O . ALA A 1 128 ? 35.073 -18.628 18.403 1.00 44.41 128 ALA A O 1
ATOM 970 N N . ALA A 1 129 ? 32.907 -18.795 18.968 1.00 45.81 129 ALA A N 1
ATOM 971 C CA . ALA A 1 129 ? 32.586 -19.840 17.992 1.00 45.81 129 ALA A CA 1
ATOM 972 C C . ALA A 1 129 ? 32.583 -19.321 16.538 1.00 45.81 129 ALA A C 1
ATOM 974 O O . ALA A 1 129 ? 33.024 -20.027 15.624 1.00 45.81 129 ALA A O 1
ATOM 975 N N . ALA A 1 130 ? 32.149 -18.073 16.324 1.00 42.16 130 ALA A N 1
ATOM 976 C CA . ALA A 1 130 ? 32.187 -17.431 15.011 1.00 42.16 130 ALA A CA 1
ATOM 977 C C . ALA A 1 130 ? 33.630 -17.193 14.524 1.00 42.16 130 ALA A C 1
ATOM 979 O O . ALA A 1 130 ? 33.938 -17.497 13.372 1.00 42.16 130 ALA A O 1
ATOM 980 N N . VAL A 1 131 ? 34.534 -16.746 15.407 1.00 47.47 131 VAL A N 1
ATOM 981 C CA . VAL A 1 131 ? 35.956 -16.523 15.069 1.00 47.47 131 VAL A CA 1
ATOM 982 C C . VAL A 1 131 ? 36.645 -17.826 14.640 1.00 47.47 131 VAL A C 1
ATOM 984 O O . VAL A 1 131 ? 37.261 -17.867 13.576 1.00 47.47 131 VAL A O 1
ATOM 987 N N . ARG A 1 132 ? 36.459 -18.929 15.385 1.00 49.97 132 ARG A N 1
ATOM 988 C CA . ARG A 1 132 ? 37.026 -20.244 15.007 1.00 49.97 132 ARG A CA 1
ATOM 989 C C . ARG A 1 132 ? 36.542 -20.752 13.647 1.00 49.97 132 ARG A C 1
ATOM 991 O O . ARG A 1 132 ? 37.276 -21.465 12.968 1.00 49.97 132 ARG A O 1
ATOM 998 N N . SER A 1 133 ? 35.324 -20.391 13.250 1.00 50.47 133 SER A N 1
ATOM 999 C CA . SER A 1 133 ? 34.761 -20.776 11.951 1.00 50.47 133 SER A CA 1
ATOM 1000 C C . SER A 1 133 ? 35.391 -20.017 10.774 1.00 50.47 133 SER A C 1
ATOM 1002 O O . SER A 1 133 ? 35.374 -20.525 9.657 1.00 50.47 133 SER A O 1
ATOM 1004 N N . GLN A 1 134 ? 35.968 -18.829 11.001 1.00 51.00 134 GLN A N 1
ATOM 1005 C CA . GLN A 1 134 ? 36.638 -18.047 9.953 1.00 51.00 134 GLN A CA 1
ATOM 1006 C C . GLN A 1 134 ? 38.104 -18.460 9.745 1.00 51.00 134 GLN A C 1
ATOM 1008 O O . GLN A 1 134 ? 38.557 -18.519 8.603 1.00 51.00 134 GLN A O 1
ATOM 1013 N N . GLU A 1 135 ? 38.836 -18.814 10.806 1.00 46.31 135 GLU A N 1
ATOM 1014 C CA . GLU A 1 135 ? 40.245 -19.235 10.686 1.00 46.31 135 GLU A CA 1
ATOM 1015 C C . GLU A 1 135 ? 40.414 -20.584 9.963 1.00 46.31 135 GLU A C 1
ATOM 1017 O O . GLU A 1 135 ? 41.400 -20.792 9.255 1.00 46.31 135 GLU A O 1
ATOM 1022 N N . ALA A 1 136 ? 39.429 -21.484 10.059 1.00 53.81 136 ALA A N 1
ATOM 1023 C CA . ALA A 1 136 ? 39.466 -22.796 9.407 1.00 53.81 136 ALA A CA 1
ATOM 1024 C C . ALA A 1 136 ? 39.430 -22.746 7.861 1.00 53.81 136 ALA A C 1
ATOM 1026 O O . ALA A 1 136 ? 39.766 -23.735 7.211 1.00 53.81 136 ALA A O 1
ATOM 1027 N N . ALA A 1 137 ? 39.032 -21.618 7.259 1.00 53.38 137 ALA A N 1
ATOM 1028 C CA . ALA A 1 137 ? 38.820 -21.495 5.813 1.00 53.38 137 ALA A CA 1
ATOM 1029 C C . ALA A 1 137 ? 40.031 -20.948 5.022 1.00 53.38 137 ALA A C 1
ATOM 1031 O O . ALA A 1 137 ? 39.999 -20.935 3.793 1.00 53.38 137 ALA A O 1
ATOM 1032 N N . ALA A 1 138 ? 41.099 -20.494 5.690 1.00 51.69 138 ALA A N 1
ATOM 1033 C CA . ALA A 1 138 ? 42.188 -19.734 5.055 1.00 51.69 138 ALA A CA 1
ATOM 1034 C C . ALA A 1 138 ? 43.435 -20.562 4.650 1.00 51.69 138 ALA A C 1
ATOM 1036 O O . ALA A 1 138 ? 44.420 -20.000 4.170 1.00 51.69 138 ALA A O 1
ATOM 1037 N N . GLY A 1 139 ? 43.427 -21.886 4.852 1.00 50.12 139 GLY A N 1
ATOM 1038 C CA . GLY A 1 139 ? 44.641 -22.717 4.884 1.00 50.12 139 GLY A CA 1
ATOM 1039 C C . GLY A 1 139 ? 44.810 -23.766 3.777 1.00 50.12 139 GLY A C 1
ATOM 1040 O O . GLY A 1 139 ? 45.007 -24.932 4.104 1.00 50.12 139 GLY A O 1
ATOM 1041 N N . ALA A 1 140 ? 44.785 -23.397 2.487 1.00 41.81 140 ALA A N 1
ATOM 1042 C CA . ALA A 1 140 ? 45.200 -24.313 1.409 1.00 41.81 140 ALA A CA 1
ATOM 1043 C C . ALA A 1 140 ? 45.768 -23.607 0.157 1.00 41.81 140 ALA A C 1
ATOM 1045 O O . ALA A 1 140 ? 45.043 -22.966 -0.601 1.00 41.81 140 ALA A O 1
ATOM 1046 N N . LYS A 1 141 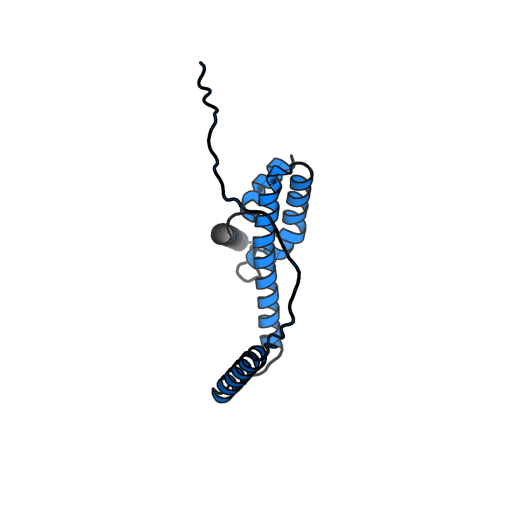? 47.066 -23.809 -0.114 1.00 48.00 141 LYS A N 1
ATOM 1047 C CA . LYS A 1 141 ? 47.704 -23.627 -1.433 1.00 48.00 141 LYS A CA 1
ATOM 1048 C C . LYS A 1 141 ? 48.600 -24.839 -1.725 1.00 48.00 141 LYS A C 1
ATOM 1050 O O . LYS A 1 141 ? 49.481 -25.103 -0.908 1.00 48.00 141 LYS A O 1
ATOM 1055 N N . PRO A 1 142 ? 48.452 -25.539 -2.862 1.00 42.72 142 PRO A N 1
ATOM 1056 C CA . PRO A 1 142 ? 49.482 -26.440 -3.366 1.00 42.72 142 PRO A CA 1
ATOM 1057 C C . PRO A 1 142 ? 50.521 -25.676 -4.205 1.00 42.72 142 PRO A C 1
ATOM 1059 O O . PRO A 1 142 ? 50.250 -24.598 -4.738 1.00 42.72 142 PRO A O 1
ATOM 1062 N N . VAL A 1 143 ? 51.731 -26.232 -4.276 1.00 41.94 143 VAL A N 1
ATOM 1063 C CA . VAL A 1 143 ? 52.935 -25.584 -4.820 1.00 41.94 143 VAL A CA 1
ATOM 1064 C C . VAL A 1 143 ? 53.280 -26.079 -6.232 1.00 41.94 143 VAL A C 1
ATOM 1066 O O . VAL A 1 143 ? 52.788 -27.107 -6.689 1.00 41.94 143 VAL A O 1
ATOM 1069 N N . HIS A 1 144 ? 54.132 -25.316 -6.911 1.00 39.28 144 HIS A N 1
ATOM 1070 C CA . HIS A 1 144 ? 54.666 -25.552 -8.254 1.00 39.28 144 HIS A CA 1
ATOM 1071 C C . HIS A 1 144 ? 55.429 -26.887 -8.380 1.00 39.28 144 HIS A C 1
ATOM 1073 O O . HIS A 1 144 ? 56.218 -27.231 -7.501 1.00 39.28 144 HIS A O 1
ATOM 1079 N N . THR A 1 145 ? 55.322 -27.547 -9.535 1.00 37.31 145 THR A N 1
ATOM 1080 C CA . THR A 1 145 ? 56.399 -28.385 -10.096 1.00 37.31 145 THR A CA 1
ATOM 1081 C C . THR A 1 145 ? 56.669 -27.972 -11.547 1.00 37.31 145 THR A C 1
ATOM 1083 O O . THR A 1 145 ? 55.805 -27.383 -12.196 1.00 37.31 145 THR A O 1
ATOM 1086 N N . ASP A 1 146 ? 57.900 -28.175 -12.013 1.00 37.94 146 ASP A N 1
ATOM 1087 C CA . ASP A 1 146 ? 58.427 -27.751 -13.322 1.00 37.94 146 ASP A CA 1
ATOM 1088 C C . ASP A 1 146 ? 58.872 -28.981 -14.132 1.00 37.94 146 ASP A C 1
ATOM 1090 O O . ASP A 1 146 ? 59.342 -29.958 -13.545 1.00 37.94 146 ASP A O 1
ATOM 1094 N N . SER A 1 147 ? 58.727 -28.927 -15.461 1.00 36.94 147 SER A N 1
ATOM 1095 C CA . SER A 1 147 ? 59.503 -29.711 -16.440 1.00 36.94 147 SER A CA 1
ATOM 1096 C C . SER A 1 147 ? 59.255 -29.229 -17.881 1.00 36.94 147 SER A C 1
ATOM 1098 O O . SER A 1 147 ? 58.433 -29.777 -18.605 1.00 36.94 147 SER A O 1
ATOM 1100 N N . SER A 1 148 ? 60.025 -28.216 -18.286 1.00 38.31 148 SER A N 1
ATOM 1101 C CA . SER A 1 148 ? 60.845 -28.167 -19.517 1.00 38.31 148 SER A CA 1
ATOM 1102 C C . SER A 1 148 ? 60.297 -28.492 -20.936 1.00 38.31 148 SER A C 1
ATOM 1104 O O . SER A 1 148 ? 59.768 -29.567 -21.195 1.00 38.31 148 SER A O 1
ATOM 1106 N N . GLN A 1 149 ? 60.756 -27.653 -21.888 1.00 37.75 149 GLN A N 1
ATOM 1107 C CA . GLN A 1 149 ? 60.883 -27.827 -23.360 1.00 37.75 149 GLN A CA 1
ATOM 1108 C C . GLN A 1 149 ? 59.641 -27.567 -24.241 1.00 37.75 149 GLN A C 1
ATOM 1110 O O . GLN A 1 149 ? 58.559 -28.068 -23.971 1.00 37.75 149 GLN A O 1
ATOM 1115 N N . GLY A 1 150 ? 59.817 -26.823 -25.355 1.00 30.97 150 GLY A N 1
ATOM 1116 C CA . GLY A 1 150 ? 58.738 -26.702 -26.356 1.00 30.97 150 GLY A CA 1
ATOM 1117 C C . GLY A 1 150 ? 58.743 -25.607 -27.443 1.00 30.97 150 GLY A C 1
ATOM 1118 O O . GLY A 1 150 ? 57.754 -25.537 -28.147 1.00 30.97 150 GLY A O 1
ATOM 1119 N N . ALA A 1 151 ? 59.796 -24.795 -27.616 1.00 33.03 151 ALA A N 1
ATOM 1120 C CA . ALA A 1 151 ? 60.107 -23.991 -28.825 1.00 33.03 151 ALA A CA 1
ATOM 1121 C C . ALA A 1 151 ? 59.066 -23.022 -29.486 1.00 33.03 151 ALA A C 1
ATOM 1123 O O . ALA A 1 151 ? 58.036 -23.411 -30.017 1.00 33.03 151 ALA A O 1
ATOM 1124 N N . ALA A 1 152 ? 59.542 -21.781 -29.681 1.00 34.31 152 ALA A N 1
ATOM 1125 C CA . ALA A 1 152 ? 59.359 -20.915 -30.866 1.00 34.31 152 ALA A CA 1
ATOM 1126 C C . ALA A 1 152 ? 58.023 -20.182 -31.170 1.00 34.31 152 ALA A C 1
ATOM 1128 O O . ALA A 1 152 ? 57.066 -20.756 -31.676 1.00 34.31 152 ALA A O 1
ATOM 1129 N N . GLY A 1 153 ? 58.110 -18.840 -31.153 1.00 31.44 153 GLY A N 1
ATOM 1130 C CA . GLY A 1 153 ? 57.694 -18.021 -32.307 1.00 31.44 153 GLY A CA 1
ATOM 1131 C C . GLY A 1 153 ? 56.625 -16.942 -32.076 1.00 31.44 153 GLY A C 1
ATOM 1132 O O . GLY A 1 153 ? 55.516 -17.242 -31.660 1.00 31.44 153 GLY A O 1
ATOM 1133 N N . GLY A 1 154 ? 56.932 -15.700 -32.481 1.00 32.88 154 GLY A N 1
ATOM 1134 C CA . GLY A 1 154 ? 55.931 -14.655 -32.762 1.00 32.88 154 GLY A CA 1
ATOM 1135 C C . GLY A 1 154 ? 55.964 -13.441 -31.827 1.00 32.88 154 GLY A C 1
ATOM 1136 O O . GLY A 1 154 ? 55.477 -13.495 -30.704 1.00 32.88 154 GLY A O 1
ATOM 1137 N N . ALA A 1 155 ? 56.500 -12.320 -32.314 1.00 39.16 155 ALA A N 1
ATOM 1138 C CA . ALA A 1 155 ? 56.438 -11.019 -31.645 1.00 39.16 155 ALA A CA 1
ATOM 1139 C C . ALA A 1 155 ? 55.302 -10.153 -32.219 1.00 39.16 155 ALA A C 1
ATOM 1141 O O . ALA A 1 155 ? 55.016 -10.277 -33.407 1.00 39.16 155 ALA A O 1
ATOM 1142 N N . ALA A 1 156 ? 54.736 -9.248 -31.406 1.00 35.91 156 ALA A N 1
ATOM 1143 C CA . ALA A 1 156 ? 54.440 -7.838 -31.736 1.00 35.91 156 ALA A CA 1
ATOM 1144 C C . ALA A 1 156 ? 53.390 -7.220 -30.789 1.00 35.91 156 ALA A C 1
ATOM 1146 O O . ALA A 1 156 ? 52.387 -7.844 -30.451 1.00 35.91 156 ALA A O 1
ATOM 1147 N N . THR A 1 157 ? 53.592 -5.945 -30.453 1.00 39.62 157 THR A N 1
ATOM 1148 C CA . THR A 1 157 ? 52.584 -5.038 -29.868 1.00 39.62 157 THR A CA 1
ATOM 1149 C C . THR A 1 157 ? 52.409 -3.820 -30.815 1.00 39.62 157 THR A C 1
ATOM 1151 O O . THR A 1 157 ? 53.062 -3.790 -31.858 1.00 39.62 157 THR A O 1
ATOM 1154 N N . PRO A 1 158 ? 51.474 -2.881 -30.562 1.00 61.50 158 PRO A N 1
ATOM 1155 C CA . PRO A 1 158 ? 50.378 -2.505 -31.461 1.00 61.50 158 PRO A CA 1
ATOM 1156 C C . PRO A 1 158 ? 50.711 -1.303 -32.387 1.00 61.50 158 PRO A C 1
ATOM 1158 O O . PRO A 1 158 ? 51.852 -0.839 -32.404 1.00 61.50 158 PRO A O 1
ATOM 1161 N N . PRO A 1 159 ? 49.736 -0.764 -33.151 1.00 49.22 159 PRO A N 1
ATOM 1162 C CA . PRO A 1 159 ? 49.001 0.426 -32.669 1.00 49.22 159 PRO A CA 1
ATOM 1163 C C . PRO A 1 159 ? 47.503 0.463 -33.087 1.00 49.22 159 PRO A C 1
ATOM 1165 O O . PRO A 1 159 ? 46.999 -0.492 -33.667 1.00 49.22 159 PRO A O 1
ATOM 1168 N N . GLY A 1 160 ? 46.770 1.538 -32.745 1.00 36.69 160 GLY A N 1
ATOM 1169 C CA . GLY A 1 160 ? 45.323 1.712 -33.032 1.00 36.69 160 GLY A CA 1
ATOM 1170 C C . GLY A 1 160 ? 45.006 2.772 -34.107 1.00 36.69 160 GLY A C 1
ATOM 1171 O O . GLY A 1 160 ? 45.752 2.862 -35.077 1.00 36.69 160 GLY A O 1
ATOM 1172 N N . LEU A 1 161 ? 43.981 3.618 -33.843 1.00 37.00 161 LEU A N 1
ATOM 1173 C CA . LEU A 1 161 ? 43.720 4.984 -34.390 1.00 37.00 161 LEU A CA 1
ATOM 1174 C C . LEU A 1 161 ? 42.594 5.174 -35.465 1.00 37.00 161 LEU A C 1
ATOM 1176 O O . LEU A 1 161 ? 42.548 4.428 -36.435 1.00 37.00 161 LEU A O 1
ATOM 1180 N N . LEU A 1 162 ? 41.791 6.264 -35.318 1.00 39.25 162 LEU A N 1
ATOM 1181 C CA . LEU A 1 162 ? 40.768 6.861 -36.247 1.00 39.25 162 LEU A CA 1
ATOM 1182 C C . LEU A 1 162 ? 39.538 5.956 -36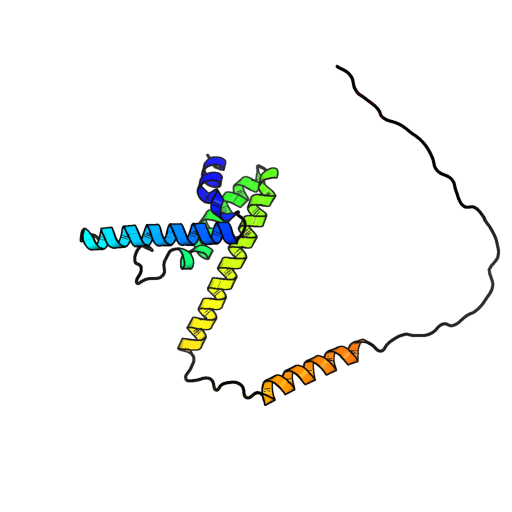.584 1.00 39.25 162 LEU A C 1
ATOM 1184 O O . LEU A 1 162 ? 39.633 4.747 -36.438 1.00 39.25 162 LEU A O 1
ATOM 1188 N N . MET A 1 163 ? 38.344 6.373 -37.055 1.00 41.78 163 MET A N 1
ATOM 1189 C CA . MET A 1 163 ? 37.544 7.628 -37.208 1.00 41.78 163 MET A CA 1
ATOM 1190 C C . MET A 1 163 ? 36.090 7.204 -37.597 1.00 41.78 163 MET A C 1
ATOM 1192 O O . MET A 1 163 ? 35.897 6.021 -37.865 1.00 41.78 163 MET A O 1
ATOM 1196 N N . ALA A 1 164 ? 35.010 7.999 -37.709 1.00 46.75 164 ALA A N 1
ATOM 1197 C CA . ALA A 1 164 ? 34.620 9.409 -37.458 1.00 46.75 164 ALA A CA 1
ATOM 1198 C C . ALA A 1 164 ? 33.072 9.435 -37.242 1.00 46.75 164 ALA A C 1
ATOM 1200 O O . ALA A 1 164 ? 32.454 8.370 -37.308 1.00 46.75 164 ALA A O 1
ATOM 1201 N N . GLY A 1 165 ? 32.415 10.598 -37.062 1.00 45.00 165 GLY A N 1
ATOM 1202 C CA . GLY A 1 165 ? 30.938 10.643 -37.100 1.00 45.00 165 GLY A CA 1
ATOM 1203 C C . GLY A 1 165 ? 30.220 11.941 -36.700 1.00 45.00 165 GLY A C 1
ATOM 1204 O O . GLY A 1 165 ? 29.234 11.854 -35.973 1.00 45.00 165 GLY A O 1
ATOM 1205 N N . ASP A 1 166 ? 30.673 13.117 -37.147 1.00 52.31 166 ASP A N 1
ATOM 1206 C CA . ASP A 1 166 ? 29.889 14.361 -37.017 1.00 52.31 166 ASP A CA 1
ATOM 1207 C C . ASP A 1 166 ? 28.645 14.347 -37.926 1.00 52.31 166 ASP A C 1
ATOM 1209 O O . ASP A 1 166 ? 28.660 13.747 -39.004 1.00 52.31 166 ASP A O 1
ATOM 1213 N N . GLY A 1 167 ? 27.572 15.030 -37.508 1.00 54.22 167 GLY A N 1
ATOM 1214 C CA . GLY A 1 167 ? 26.284 15.000 -38.209 1.00 54.22 167 GLY A CA 1
ATOM 12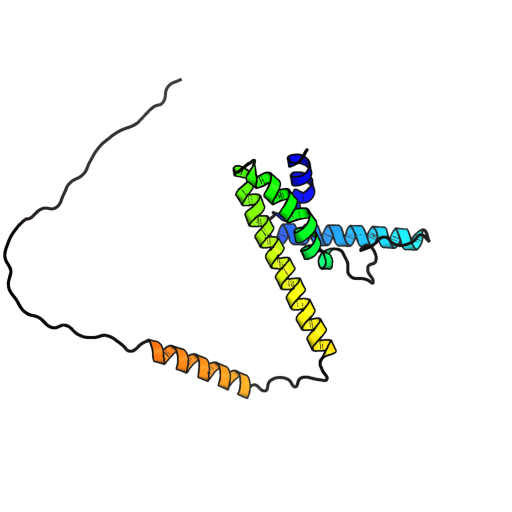15 C C . GLY A 1 167 ? 25.279 16.067 -37.767 1.00 54.22 167 GLY A C 1
ATOM 1216 O O . GLY A 1 167 ? 24.120 15.736 -37.533 1.00 54.22 167 GLY A O 1
ATOM 1217 N N . ASP A 1 168 ? 25.709 17.327 -37.656 1.00 60.38 168 ASP A N 1
ATOM 1218 C CA . ASP A 1 168 ? 24.789 18.475 -37.601 1.00 60.38 168 ASP A CA 1
ATOM 1219 C C . ASP A 1 168 ? 24.210 18.767 -38.999 1.00 60.38 168 ASP A C 1
ATOM 1221 O O . ASP A 1 168 ? 24.938 18.782 -39.995 1.00 60.38 168 ASP A O 1
ATOM 1225 N N . GLY A 1 169 ? 22.907 19.048 -39.077 1.00 55.56 169 GLY A N 1
ATOM 1226 C CA . GLY A 1 169 ? 22.219 19.394 -40.324 1.00 55.56 169 GLY A CA 1
ATOM 1227 C C . GLY A 1 169 ? 20.772 19.831 -40.086 1.00 55.56 169 GLY A C 1
ATOM 1228 O O . GLY A 1 169 ? 19.952 19.018 -39.671 1.00 55.56 169 GLY A O 1
ATOM 1229 N N . ILE A 1 170 ? 20.514 21.122 -40.332 1.00 51.00 170 ILE A N 1
ATOM 1230 C CA . ILE A 1 170 ? 19.233 21.850 -40.183 1.00 51.00 170 ILE A CA 1
ATOM 1231 C C . ILE A 1 170 ? 18.109 21.252 -41.042 1.00 51.00 170 ILE A C 1
ATOM 1233 O O . ILE A 1 170 ? 18.378 20.985 -42.235 1.00 51.00 170 ILE A O 1
#

Secondary structure (DSSP, 8-state):
-HHHHHHHTGGGGS-HHHHHHHHHHHHHHHHHHHHHHHHTTSPPPTT--TTS--HHHHHHHHIIIIIHHHHHHHHHH-GGGHHHHHHHHHHHHHHHHHHHHHHHHHHHHHH-SPPPP--HHHHHHHHHHHHHHHHTTS---PPP--------------------------

Sequence (170 aa):
QVALKCADIGNLAQALPVHSRWVQCLEEEFYLQGDKEKEAGIPVSPLFDRDKPGASKSQPGFFEFVGIPLIKAFASVFQPARPFLDQLMVNYHHHKAEADRRKLEEAAVAGGAAAPSPSPTAAVAAAAAAVRSQEAAAGAKPVHTDSSQGAAGGAATPPGLLMAGDGDGI

Radius of gyration: 30.63 Å; chains: 1; bounding box: 85×52×72 Å

InterPro domains:
  IPR002073 3'5'-cyclic nucleotide phosphodiesterase, catalytic domain [PF00233] (1-88)
  IPR002073 3'5'-cyclic nucleotide phosphodiesterase, catalytic domain [PS51845] (1-102)
  IPR036971 3'5'-cyclic nucleotide phosphodiesterase, catalytic domain superfamily [G3DSA:1.10.1300.10] (1-112)

Organism: NCBI:txid1034604

Foldseek 3Di:
DLVVLLVVVLLLLDDQVSSVVVQVVVLVVLLVVQVVCVVVVHDRDPQSHPVDNHSLLCVLVCCVPPVQVSLVVVCVVVVVSVSSNVSSVVNNVVSVVVNVVVVVVVVVVVPDDDDDDDDVVVVVVVVVVVVVVVVVPPDDDDDDDDDDDDDDDDDDDDDDDDDDDDDDDD